Protein AF-A0A958DFD9-F1 (afdb_monomer_lite)

Structure (mmCIF, N/CA/C/O backbone):
data_AF-A0A958DFD9-F1
#
_entry.id   AF-A0A958DFD9-F1
#
loop_
_atom_site.group_PDB
_atom_site.id
_atom_site.type_symbol
_atom_site.label_atom_id
_atom_site.label_alt_id
_atom_site.label_comp_id
_atom_site.label_asym_id
_atom_site.label_entity_id
_atom_site.label_seq_id
_atom_site.pdbx_PDB_ins_code
_atom_site.Cartn_x
_atom_site.Cartn_y
_atom_site.Cartn_z
_atom_site.occupancy
_atom_site.B_iso_or_equiv
_atom_site.auth_seq_id
_atom_site.auth_comp_id
_atom_site.auth_asym_id
_atom_site.auth_atom_id
_atom_site.pdbx_PDB_model_num
ATOM 1 N N . MET A 1 1 ? 38.463 12.396 -17.792 1.00 43.31 1 MET A N 1
ATOM 2 C CA . MET A 1 1 ? 38.252 10.935 -17.871 1.00 43.31 1 MET A CA 1
ATOM 3 C C . MET A 1 1 ? 36.880 10.654 -17.265 1.00 43.31 1 MET A C 1
ATOM 5 O O . MET A 1 1 ? 36.693 10.920 -16.088 1.00 43.31 1 MET A O 1
ATOM 9 N N . ARG A 1 2 ? 35.881 10.328 -18.096 1.00 47.81 2 ARG A N 1
ATOM 10 C CA . ARG A 1 2 ? 34.466 10.190 -17.704 1.00 47.81 2 ARG A CA 1
ATOM 11 C C . ARG A 1 2 ? 34.283 8.809 -17.078 1.00 47.81 2 ARG A C 1
ATOM 13 O O . ARG A 1 2 ? 34.676 7.822 -17.688 1.00 47.81 2 ARG A O 1
ATOM 20 N N . THR A 1 3 ? 33.767 8.757 -15.859 1.00 55.16 3 THR A N 1
ATOM 21 C CA . THR A 1 3 ? 33.534 7.516 -15.120 1.00 55.16 3 THR A CA 1
ATOM 22 C C . THR A 1 3 ? 32.583 6.611 -15.909 1.00 55.16 3 THR A C 1
ATOM 24 O O . THR A 1 3 ? 31.486 7.022 -16.286 1.00 55.16 3 THR A O 1
ATOM 27 N N . THR A 1 4 ? 33.023 5.387 -16.201 1.00 56.38 4 THR A N 1
ATOM 28 C CA . THR A 1 4 ? 32.208 4.294 -16.741 1.00 56.38 4 THR A CA 1
ATOM 29 C C . THR A 1 4 ? 31.172 3.900 -15.694 1.00 56.38 4 THR A C 1
ATOM 31 O O . THR A 1 4 ? 31.409 3.036 -14.854 1.00 56.38 4 THR A O 1
ATOM 34 N N . MET A 1 5 ? 30.030 4.582 -15.708 1.00 57.84 5 MET A N 1
ATOM 35 C CA . MET A 1 5 ? 28.810 4.077 -15.091 1.00 57.84 5 MET A CA 1
ATOM 36 C C . MET A 1 5 ? 28.358 2.899 -15.957 1.00 57.8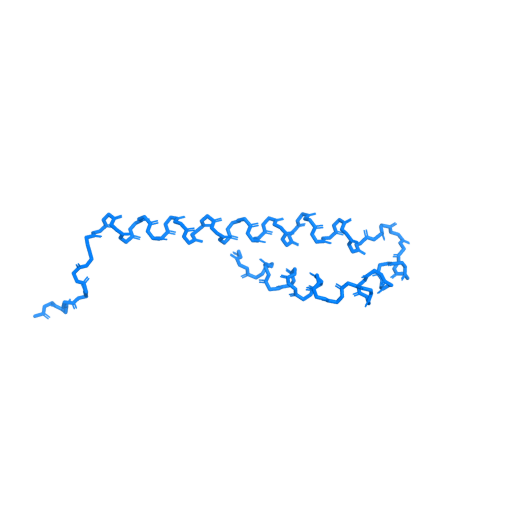4 5 MET A C 1
ATOM 38 O O . MET A 1 5 ? 27.993 3.115 -17.105 1.00 57.84 5 MET A O 1
ATOM 42 N N . THR A 1 6 ? 28.531 1.684 -15.433 1.00 62.53 6 THR A N 1
ATOM 43 C CA . THR A 1 6 ? 28.019 0.374 -15.874 1.00 62.53 6 THR A CA 1
ATOM 44 C C . THR A 1 6 ? 27.352 0.356 -17.259 1.00 62.53 6 THR A C 1
ATOM 46 O O . THR A 1 6 ? 26.296 0.957 -17.421 1.00 62.53 6 THR A O 1
ATOM 49 N N . GLU A 1 7 ? 27.933 -0.363 -18.234 1.00 67.56 7 GLU A N 1
ATOM 50 C CA . GLU A 1 7 ? 27.469 -0.523 -19.633 1.00 67.56 7 GLU A CA 1
ATOM 51 C C . GLU A 1 7 ? 26.078 -1.188 -19.768 1.00 67.56 7 GLU A C 1
ATOM 53 O O . GLU A 1 7 ? 25.898 -2.229 -20.397 1.00 67.56 7 GLU A O 1
ATOM 58 N N . MET A 1 8 ? 25.043 -0.599 -19.185 1.00 65.75 8 MET A N 1
ATOM 59 C CA . MET A 1 8 ? 23.659 -0.923 -19.484 1.00 65.75 8 MET A CA 1
ATOM 60 C C . MET A 1 8 ? 23.179 0.043 -20.556 1.00 65.75 8 MET A C 1
ATOM 62 O O . MET A 1 8 ? 23.274 1.261 -20.397 1.00 65.75 8 MET A O 1
ATOM 66 N N . SER A 1 9 ? 22.644 -0.491 -21.658 1.00 85.81 9 SER A N 1
ATOM 67 C CA . SER A 1 9 ? 22.054 0.368 -22.684 1.00 85.81 9 SER A CA 1
ATOM 68 C C . SER A 1 9 ? 20.967 1.262 -22.056 1.00 85.81 9 SER A C 1
ATOM 70 O O . SER A 1 9 ? 20.190 0.774 -21.224 1.00 85.81 9 SER A O 1
ATOM 72 N N . PRO A 1 10 ? 20.856 2.543 -22.454 1.00 86.88 10 PRO A N 1
ATOM 73 C CA . PRO A 1 10 ? 19.851 3.457 -21.905 1.00 86.88 10 PRO A CA 1
ATOM 74 C C . PRO A 1 10 ? 18.419 2.900 -21.959 1.00 86.88 10 PRO A C 1
ATOM 76 O O . PRO A 1 10 ? 17.626 3.130 -21.052 1.00 86.88 10 PRO A O 1
ATOM 79 N N . ASN A 1 11 ? 18.108 2.091 -22.977 1.00 91.25 11 ASN A N 1
ATOM 80 C CA . ASN A 1 11 ? 16.814 1.424 -23.126 1.00 91.25 11 ASN A CA 1
ATOM 81 C C . ASN A 1 11 ? 16.548 0.369 -22.044 1.00 91.25 11 ASN A C 1
ATOM 83 O O . ASN A 1 11 ? 15.419 0.244 -21.576 1.00 91.25 11 ASN A O 1
ATOM 87 N N . VAL A 1 12 ? 17.562 -0.397 -21.635 1.00 91.31 12 VAL A N 1
ATOM 88 C CA . VAL A 1 12 ? 17.418 -1.377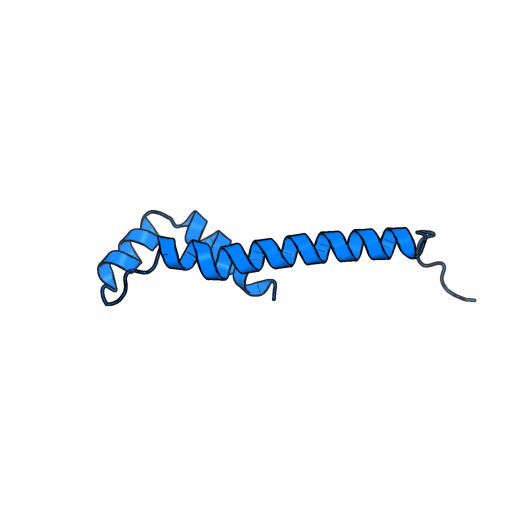 -20.546 1.00 91.31 12 VAL A CA 1
ATOM 89 C C . VAL A 1 12 ? 17.150 -0.651 -19.232 1.00 91.31 12 VAL A C 1
ATOM 91 O O . VAL A 1 12 ? 16.236 -1.034 -18.504 1.00 91.31 12 VAL A O 1
ATOM 94 N N . LEU A 1 13 ? 17.877 0.437 -18.968 1.00 91.94 13 LEU A N 1
ATOM 95 C CA . LEU A 1 13 ? 17.654 1.255 -17.778 1.00 91.94 13 LEU A CA 1
ATOM 96 C C . LEU A 1 13 ? 16.253 1.882 -17.774 1.00 91.94 13 LEU A C 1
ATOM 98 O O . LEU A 1 13 ? 15.562 1.811 -16.762 1.00 91.94 13 LEU A O 1
ATOM 102 N N . ALA A 1 14 ? 15.798 2.418 -18.910 1.00 92.94 14 ALA A N 1
ATOM 103 C CA . ALA A 1 14 ? 14.456 2.982 -19.047 1.00 92.94 14 ALA A CA 1
ATOM 104 C C . ALA A 1 14 ? 13.353 1.937 -18.804 1.00 92.94 14 ALA A C 1
ATOM 106 O O . ALA A 1 14 ? 12.365 2.226 -18.132 1.00 92.94 14 ALA A O 1
ATOM 107 N N . ARG A 1 15 ? 13.529 0.703 -19.296 1.00 95.88 15 ARG A N 1
ATOM 108 C CA . ARG A 1 15 ? 12.582 -0.396 -19.044 1.00 95.88 15 ARG A CA 1
ATOM 109 C C . ARG A 1 15 ? 12.555 -0.800 -17.574 1.00 95.88 15 ARG A C 1
ATOM 111 O O . ARG A 1 15 ? 11.471 -0.981 -17.032 1.00 95.88 15 ARG A O 1
ATOM 118 N N . ILE A 1 16 ? 13.717 -0.913 -16.929 1.00 96.19 16 ILE A N 1
ATOM 119 C CA . ILE A 1 16 ? 13.803 -1.222 -15.495 1.00 96.19 16 ILE A CA 1
ATOM 120 C C . ILE A 1 16 ? 13.129 -0.117 -14.680 1.00 96.19 16 ILE A C 1
ATOM 122 O O . ILE A 1 16 ? 12.280 -0.418 -13.847 1.00 96.19 16 ILE A O 1
ATOM 126 N N . ALA A 1 17 ? 13.441 1.149 -14.964 1.00 94.94 17 ALA A N 1
ATOM 127 C CA . ALA A 1 17 ? 12.812 2.287 -14.305 1.00 94.94 17 ALA A CA 1
ATOM 128 C C . ALA A 1 17 ? 11.286 2.264 -14.485 1.00 94.94 17 ALA A C 1
ATOM 130 O O . ALA A 1 17 ? 10.558 2.387 -13.506 1.00 94.94 17 ALA A O 1
ATOM 131 N N . GLY A 1 18 ? 10.796 2.027 -15.706 1.00 96.50 18 GLY A N 1
ATOM 132 C CA . GLY A 1 18 ? 9.361 1.921 -15.982 1.00 96.50 18 GLY A CA 1
ATOM 133 C C . GLY A 1 18 ? 8.677 0.785 -15.217 1.00 96.50 18 GLY A C 1
ATOM 134 O O . GLY A 1 18 ? 7.604 0.987 -14.652 1.00 96.50 18 GLY A O 1
ATOM 135 N N . VAL A 1 19 ? 9.303 -0.394 -15.139 1.00 97.69 19 VAL A N 1
ATOM 136 C CA . VAL A 1 19 ? 8.772 -1.529 -14.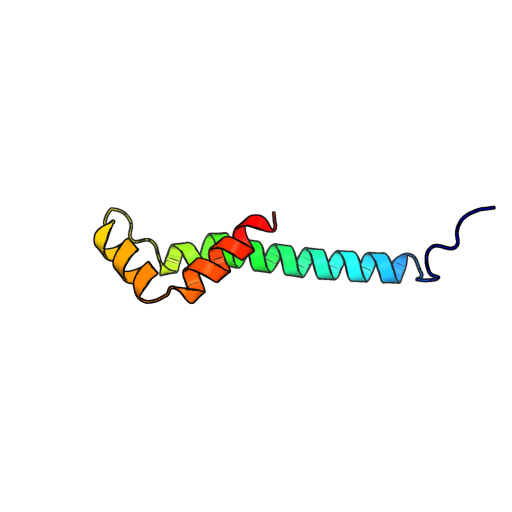362 1.00 97.69 19 VAL A CA 1
ATOM 137 C C . VAL A 1 19 ? 8.739 -1.209 -12.867 1.00 97.69 19 VAL A C 1
ATOM 139 O O . VAL A 1 19 ? 7.728 -1.468 -12.218 1.00 97.69 19 VAL A O 1
ATOM 142 N N . LEU A 1 20 ? 9.801 -0.611 -12.323 1.00 95.94 20 LEU A N 1
ATOM 143 C CA . LEU A 1 20 ? 9.844 -0.196 -10.918 1.00 95.94 20 LEU A CA 1
ATOM 144 C C . LEU A 1 20 ? 8.757 0.842 -10.608 1.00 95.94 20 LEU A C 1
ATOM 146 O O . LEU A 1 20 ? 8.047 0.694 -9.617 1.00 95.94 20 LEU A O 1
ATOM 150 N N . TYR A 1 21 ? 8.563 1.830 -11.486 1.00 95.19 21 TYR A N 1
ATOM 151 C CA . TYR A 1 21 ? 7.492 2.821 -11.351 1.00 95.19 21 TYR A CA 1
ATOM 152 C C . TYR A 1 21 ? 6.099 2.190 -11.371 1.00 95.19 21 TYR A C 1
ATOM 154 O O . TYR A 1 21 ? 5.227 2.593 -10.599 1.00 95.19 21 TYR A O 1
ATOM 162 N N . LEU A 1 22 ? 5.881 1.188 -12.224 1.00 96.06 22 LEU A N 1
ATOM 163 C CA . LEU A 1 22 ? 4.610 0.473 -12.273 1.00 96.06 22 LEU A CA 1
ATOM 164 C C . LEU A 1 22 ? 4.352 -0.299 -10.972 1.00 96.06 22 LEU A C 1
ATOM 166 O O . LEU A 1 22 ? 3.254 -0.218 -10.427 1.00 96.06 22 LEU A O 1
ATOM 170 N N . ILE A 1 23 ? 5.364 -1.003 -10.455 1.00 95.25 23 ILE A N 1
ATOM 171 C CA . ILE A 1 23 ? 5.273 -1.735 -9.181 1.00 95.25 23 ILE A CA 1
ATOM 172 C C . ILE A 1 23 ? 4.918 -0.779 -8.040 1.00 95.25 23 ILE A C 1
ATOM 174 O O . ILE A 1 23 ? 3.985 -1.046 -7.286 1.00 95.25 23 ILE A O 1
ATOM 178 N N . ILE A 1 24 ? 5.626 0.348 -7.953 1.00 93.56 24 ILE A N 1
ATOM 179 C CA . ILE A 1 24 ? 5.388 1.393 -6.953 1.00 93.56 24 ILE A CA 1
ATOM 180 C C . ILE A 1 24 ? 3.948 1.909 -7.036 1.00 93.56 24 ILE A C 1
ATOM 182 O O . ILE A 1 24 ? 3.248 1.963 -6.029 1.00 93.56 24 ILE A O 1
ATOM 186 N N . THR A 1 25 ? 3.476 2.214 -8.244 1.00 93.12 25 THR A N 1
ATOM 187 C CA . THR A 1 25 ? 2.127 2.752 -8.466 1.00 93.12 25 THR A CA 1
ATOM 188 C C . THR A 1 25 ? 1.046 1.762 -8.032 1.00 93.12 25 THR A C 1
ATOM 190 O O . THR A 1 25 ? 0.076 2.142 -7.377 1.00 93.12 25 THR A O 1
ATOM 193 N N . VAL A 1 26 ? 1.207 0.477 -8.363 1.00 94.50 26 VAL A N 1
ATOM 194 C CA . VAL A 1 26 ? 0.262 -0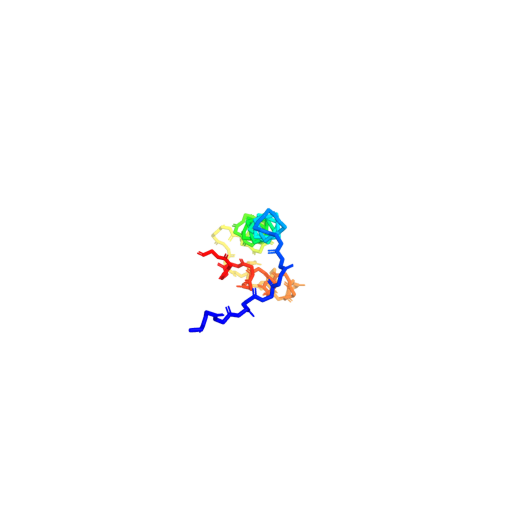.574 -7.956 1.00 94.50 26 VAL A CA 1
ATOM 195 C C . VAL A 1 26 ? 0.272 -0.762 -6.438 1.00 94.50 26 VAL A C 1
ATOM 197 O O . VAL A 1 26 ? -0.795 -0.874 -5.832 1.00 94.50 26 VAL A O 1
ATOM 200 N N . ALA A 1 27 ? 1.451 -0.756 -5.812 1.00 92.44 27 ALA A N 1
ATOM 201 C CA . ALA A 1 27 ? 1.578 -0.854 -4.361 1.00 92.44 27 ALA A CA 1
ATOM 202 C C . ALA A 1 27 ? 0.921 0.340 -3.642 1.00 92.44 27 ALA A C 1
ATOM 204 O O . ALA A 1 27 ? 0.179 0.135 -2.680 1.00 92.44 27 ALA A O 1
ATOM 205 N N . ALA A 1 28 ? 1.111 1.562 -4.149 1.00 90.50 28 ALA A N 1
ATOM 206 C CA . ALA A 1 28 ? 0.483 2.766 -3.609 1.00 90.50 28 ALA A CA 1
ATOM 207 C C . ALA A 1 28 ? -1.050 2.719 -3.744 1.00 90.50 28 ALA A C 1
ATOM 209 O O . ALA A 1 28 ? -1.773 2.992 -2.786 1.00 90.50 28 ALA A O 1
ATOM 210 N N . ALA A 1 29 ? -1.567 2.294 -4.903 1.00 92.38 29 ALA A N 1
ATOM 211 C CA . ALA A 1 29 ? -3.005 2.126 -5.110 1.00 92.38 29 ALA A CA 1
ATOM 212 C C . ALA A 1 29 ? -3.606 1.078 -4.155 1.00 92.38 29 ALA A C 1
ATOM 214 O O . ALA A 1 29 ? -4.667 1.301 -3.570 1.00 92.38 29 ALA A O 1
ATOM 215 N N . PHE A 1 30 ? -2.921 -0.048 -3.945 1.00 92.88 30 PHE A N 1
ATOM 216 C CA . PHE A 1 30 ? -3.335 -1.051 -2.965 1.00 92.88 30 PHE A CA 1
ATOM 217 C C . PHE A 1 30 ? -3.392 -0.465 -1.544 1.00 92.88 30 PHE A C 1
ATOM 219 O O . PHE A 1 30 ? -4.400 -0.617 -0.849 1.00 92.88 30 PHE A O 1
ATOM 226 N N . ALA A 1 31 ? -2.349 0.256 -1.131 1.00 91.31 31 ALA A N 1
ATOM 227 C CA . ALA A 1 31 ? -2.275 0.876 0.188 1.00 91.31 31 ALA A CA 1
ATOM 228 C C . ALA A 1 31 ? -3.333 1.965 0.417 1.00 91.31 31 ALA A C 1
ATOM 230 O O . ALA A 1 31 ? -3.824 2.097 1.534 1.00 91.31 31 ALA A O 1
ATOM 231 N N . HIS A 1 32 ? -3.703 2.726 -0.616 1.00 90.62 32 HIS A N 1
ATOM 232 C CA . HIS A 1 32 ? -4.623 3.856 -0.469 1.00 90.62 32 HIS A CA 1
ATOM 233 C C . HIS A 1 32 ? -6.096 3.495 -0.697 1.00 90.62 32 HIS A C 1
ATOM 235 O O . HIS A 1 32 ? -6.977 4.098 -0.090 1.00 90.62 32 HIS A O 1
ATOM 241 N N . PHE A 1 33 ? -6.389 2.515 -1.555 1.00 92.75 33 PHE A N 1
ATOM 242 C CA . PHE A 1 33 ? -7.772 2.166 -1.897 1.00 92.75 33 PHE A CA 1
ATOM 243 C C . PHE A 1 33 ? -8.229 0.858 -1.259 1.00 92.75 33 PHE A C 1
ATOM 245 O O . PHE A 1 33 ? -9.329 0.793 -0.714 1.00 92.75 33 PHE A O 1
ATOM 252 N N . TYR A 1 34 ? -7.399 -0.188 -1.302 1.00 94.06 34 TYR A N 1
ATOM 253 C CA . TYR A 1 34 ? -7.802 -1.502 -0.805 1.00 94.06 34 TYR A CA 1
ATOM 254 C C . TYR A 1 34 ? -7.708 -1.582 0.719 1.00 94.06 34 TYR A C 1
ATOM 256 O O . TYR A 1 34 ? -8.687 -1.937 1.374 1.00 94.06 34 TYR A O 1
ATOM 264 N N . VAL A 1 35 ? -6.556 -1.220 1.295 1.00 94.50 35 VAL A N 1
ATOM 265 C CA . VAL A 1 35 ? -6.323 -1.354 2.743 1.00 94.50 35 VAL A CA 1
ATOM 266 C C . VAL A 1 35 ? -7.337 -0.556 3.578 1.00 94.50 35 VAL A C 1
ATOM 268 O O . VAL A 1 35 ? -7.940 -1.150 4.476 1.00 94.50 35 VAL A O 1
ATOM 271 N N . PRO A 1 36 ? -7.631 0.728 3.290 1.00 92.75 36 PRO A N 1
ATOM 272 C CA . PRO A 1 36 ? -8.598 1.487 4.077 1.00 92.75 36 PRO A CA 1
ATOM 273 C C . PRO A 1 36 ? -10.009 0.912 3.970 1.00 92.75 36 PRO A C 1
ATOM 275 O O . PRO A 1 36 ? -10.718 0.874 4.969 1.00 92.75 36 PRO A O 1
ATOM 278 N N . GLY A 1 37 ? -10.389 0.384 2.802 1.00 93.50 37 GLY A N 1
ATOM 279 C CA . GLY A 1 37 ? -11.684 -0.270 2.604 1.00 93.50 37 GLY A CA 1
ATOM 280 C C . GLY A 1 37 ? -11.856 -1.579 3.381 1.00 93.50 37 GLY A C 1
ATOM 281 O O . GLY A 1 37 ? -12.984 -2.018 3.574 1.00 93.50 37 GLY A O 1
ATOM 282 N N . GLN A 1 38 ? -10.764 -2.209 3.827 1.00 94.62 38 GLN A N 1
ATOM 283 C CA . GLN A 1 38 ? -10.813 -3.398 4.686 1.00 94.62 38 GLN A CA 1
ATOM 284 C C . GLN A 1 38 ? -10.755 -3.057 6.177 1.00 94.62 38 GLN A C 1
ATOM 286 O O . GLN A 1 38 ? -11.280 -3.805 6.999 1.00 94.62 38 GLN A O 1
ATOM 291 N N . LEU A 1 39 ? -10.096 -1.954 6.539 1.00 95.25 39 LEU A N 1
ATOM 292 C CA . LEU A 1 39 ? -9.819 -1.627 7.937 1.00 95.25 39 LEU A CA 1
ATOM 293 C C . LEU A 1 39 ? -10.792 -0.597 8.519 1.00 95.25 39 LEU A C 1
ATOM 295 O O . LEU A 1 39 ? -11.178 -0.727 9.677 1.00 95.25 39 LEU A O 1
ATOM 299 N N . ILE A 1 40 ? -11.193 0.412 7.744 1.00 96.12 40 ILE A N 1
ATOM 300 C CA . ILE A 1 40 ? -11.918 1.584 8.246 1.00 96.12 40 ILE A CA 1
ATOM 301 C C . ILE A 1 40 ? -13.428 1.380 8.130 1.00 96.12 40 ILE A C 1
ATOM 303 O O . ILE A 1 40 ? -13.967 1.190 7.041 1.00 96.12 40 ILE A O 1
ATOM 307 N N . VAL A 1 41 ? -14.122 1.515 9.261 1.00 97.06 41 VAL A N 1
ATOM 308 C CA . VAL A 1 41 ? -15.585 1.583 9.334 1.00 97.06 41 VAL A CA 1
ATOM 309 C C . VAL A 1 41 ? -15.984 3.024 9.639 1.00 97.06 41 VAL A C 1
ATOM 311 O O . VAL A 1 41 ? -15.683 3.561 10.706 1.00 97.06 41 VAL A O 1
ATOM 314 N N . ALA A 1 42 ? -16.645 3.682 8.686 1.00 95.50 42 ALA A N 1
ATOM 315 C CA . ALA A 1 42 ? -17.027 5.084 8.826 1.00 95.50 42 ALA A CA 1
ATOM 316 C C . ALA A 1 42 ? -17.962 5.288 10.031 1.00 95.50 42 ALA A C 1
ATOM 318 O O . ALA A 1 42 ? -19.020 4.672 10.118 1.00 95.50 42 ALA A O 1
ATOM 319 N N . GLY A 1 43 ? -17.568 6.170 10.953 1.00 96.38 43 GLY A N 1
ATOM 320 C CA . GLY A 1 43 ? -18.338 6.471 12.163 1.00 96.38 43 GLY A CA 1
ATOM 321 C C . GLY A 1 43 ? -18.181 5.463 13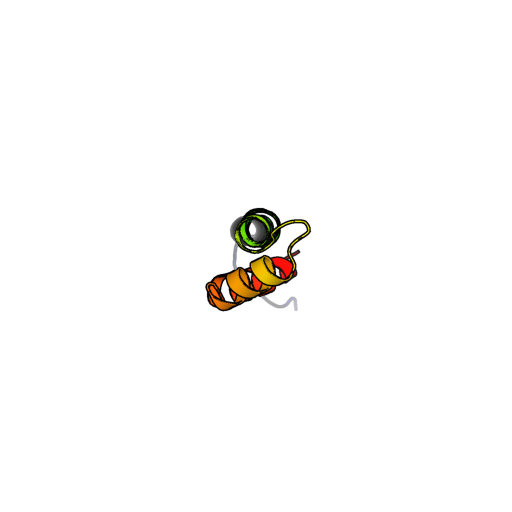.308 1.00 96.38 43 GLY A C 1
ATOM 322 O O . GLY A 1 43 ? -18.723 5.716 14.380 1.00 96.38 43 GLY A O 1
ATOM 323 N N . ASP A 1 44 ? -17.416 4.380 13.129 1.00 97.25 44 ASP A N 1
ATOM 324 C CA . ASP A 1 44 ? -17.169 3.376 14.170 1.00 97.25 44 ASP A CA 1
ATOM 325 C C . ASP A 1 44 ? -15.663 3.144 14.378 1.00 97.25 44 ASP A C 1
ATOM 327 O O . ASP A 1 44 ? -14.995 2.343 13.711 1.00 97.25 44 ASP A O 1
ATOM 331 N N . ALA A 1 45 ? -15.115 3.884 15.341 1.00 95.56 45 ALA A N 1
ATOM 332 C CA . ALA A 1 45 ? -13.710 3.782 15.716 1.00 95.56 45 ALA A CA 1
ATOM 333 C C . ALA A 1 45 ? -13.386 2.450 16.414 1.00 95.56 45 ALA A C 1
ATOM 335 O O . ALA A 1 45 ? -12.275 1.939 16.267 1.00 95.56 45 ALA A O 1
ATOM 336 N N . THR A 1 46 ? -14.338 1.871 17.150 1.00 97.69 46 THR A N 1
ATOM 337 C CA . THR A 1 46 ? -14.138 0.605 17.862 1.00 97.69 46 THR A CA 1
ATOM 338 C C . THR A 1 46 ? -14.062 -0.556 16.876 1.00 97.69 46 THR A C 1
ATOM 340 O O . THR A 1 46 ? -13.136 -1.364 16.969 1.00 97.69 46 THR A O 1
ATOM 343 N N . ALA A 1 47 ? -14.959 -0.606 15.888 1.00 97.31 47 ALA A N 1
ATOM 344 C CA . ALA A 1 47 ? -14.902 -1.593 14.813 1.00 97.31 47 ALA A CA 1
ATOM 345 C C . ALA A 1 47 ? -13.637 -1.432 13.958 1.00 97.31 47 ALA A C 1
ATOM 347 O O . ALA A 1 47 ? -12.982 -2.422 13.638 1.00 97.31 47 ALA A O 1
ATOM 348 N N . THR A 1 48 ? -13.234 -0.193 13.660 1.00 97.19 48 THR A N 1
ATOM 349 C CA . THR A 1 48 ? -11.973 0.078 12.949 1.00 97.19 48 THR A CA 1
ATOM 350 C C . THR A 1 48 ? -10.763 -0.463 13.720 1.00 97.19 48 THR A C 1
ATOM 352 O O . THR A 1 48 ? -9.930 -1.171 13.155 1.00 97.19 48 THR A O 1
ATOM 355 N N . ALA A 1 49 ? -10.673 -0.191 15.026 1.00 95.94 49 ALA A N 1
ATOM 356 C CA . ALA A 1 49 ? -9.594 -0.709 15.867 1.00 95.94 49 ALA A CA 1
ATOM 357 C C . ALA A 1 49 ? -9.595 -2.246 15.924 1.00 95.94 49 ALA A C 1
ATOM 359 O O . ALA A 1 49 ? -8.534 -2.863 15.820 1.00 95.94 49 ALA A O 1
ATOM 360 N N . ALA A 1 50 ? -10.773 -2.870 16.018 1.00 97.38 50 ALA A N 1
ATOM 361 C CA . ALA A 1 50 ? -10.906 -4.324 15.987 1.00 97.38 50 ALA A CA 1
ATOM 362 C C . ALA A 1 50 ? -10.420 -4.922 14.654 1.00 97.38 50 ALA A C 1
ATOM 364 O O . ALA A 1 50 ? -9.678 -5.904 14.667 1.00 97.38 50 ALA A O 1
ATOM 365 N N . ASN A 1 51 ? -10.760 -4.307 13.515 1.00 96.69 51 ASN A N 1
ATOM 366 C CA . ASN A 1 51 ? -10.287 -4.739 12.196 1.00 96.69 51 ASN A CA 1
ATOM 367 C C . ASN A 1 51 ? -8.763 -4.623 12.063 1.00 96.69 51 ASN A C 1
ATOM 369 O O . ASN A 1 51 ? -8.126 -5.539 11.542 1.00 96.69 51 ASN A O 1
ATOM 373 N N . ILE A 1 52 ? -8.169 -3.534 12.568 1.00 96.06 52 ILE A N 1
ATOM 374 C CA . ILE A 1 52 ? -6.708 -3.348 12.597 1.00 96.06 52 ILE A CA 1
ATOM 375 C C . ILE A 1 52 ? -6.047 -4.442 13.439 1.00 96.06 52 ILE A C 1
ATOM 377 O O . ILE A 1 52 ? -5.104 -5.075 12.975 1.00 96.06 52 ILE A O 1
ATOM 381 N N . MET A 1 53 ? -6.558 -4.709 14.644 1.00 96.12 53 MET A N 1
ATOM 382 C CA . MET A 1 53 ? -6.015 -5.754 15.519 1.00 96.12 53 MET A CA 1
ATOM 383 C C . MET A 1 53 ? -6.154 -7.156 14.913 1.00 96.12 53 MET A C 1
ATOM 385 O O . MET A 1 53 ? -5.250 -7.977 15.050 1.00 96.12 53 MET A O 1
ATOM 389 N N . ALA A 1 54 ? -7.265 -7.431 14.227 1.00 96.38 54 ALA A N 1
ATOM 390 C CA . ALA A 1 54 ? -7.486 -8.697 13.533 1.00 96.38 54 ALA A CA 1
ATOM 391 C C . ALA A 1 54 ? -6.605 -8.847 12.279 1.00 96.38 54 ALA A C 1
ATOM 393 O O . ALA A 1 54 ? -6.288 -9.968 11.883 1.00 96.38 54 ALA A O 1
ATOM 394 N N . SER A 1 55 ? -6.200 -7.731 11.665 1.00 94.94 55 SER A N 1
ATOM 395 C CA . SER A 1 55 ? -5.468 -7.682 10.394 1.00 94.94 55 SER A CA 1
ATOM 396 C C . SER A 1 55 ? -4.177 -6.856 10.489 1.00 94.94 55 SER A C 1
ATOM 398 O O . SER A 1 55 ? -3.888 -6.043 9.609 1.00 94.94 55 SER A O 1
ATOM 400 N N . ASP A 1 56 ? -3.365 -7.087 11.526 1.00 92.12 56 ASP A N 1
ATOM 401 C CA . ASP A 1 56 ? -2.136 -6.316 11.800 1.00 92.12 56 ASP A CA 1
ATOM 402 C C . ASP A 1 56 ? -1.178 -6.271 10.596 1.00 92.12 56 ASP A C 1
ATOM 404 O O . ASP A 1 56 ? -0.679 -5.216 10.210 1.00 92.12 56 ASP A O 1
ATOM 408 N N . SER A 1 57 ? -0.981 -7.406 9.920 1.00 92.19 57 SER A N 1
ATOM 409 C CA . SER A 1 57 ? -0.119 -7.462 8.731 1.00 92.19 57 SER A CA 1
ATOM 410 C C . SER A 1 57 ? -0.640 -6.591 7.586 1.00 92.19 57 SER A C 1
ATOM 412 O O . SER A 1 57 ? 0.157 -5.964 6.892 1.00 92.19 57 SER A O 1
ATOM 414 N N . LEU A 1 58 ? -1.961 -6.508 7.402 1.00 91.69 58 LEU A N 1
ATOM 415 C CA . LEU A 1 58 ? -2.567 -5.674 6.364 1.00 91.69 58 LEU A CA 1
ATOM 416 C C . LEU A 1 58 ? -2.373 -4.188 6.677 1.00 91.69 58 LEU A C 1
ATOM 418 O O . LEU A 1 58 ? -2.027 -3.416 5.784 1.00 91.69 58 LEU A O 1
ATOM 422 N N . PHE A 1 59 ? -2.521 -3.809 7.948 1.00 92.38 59 PHE A N 1
ATOM 423 C CA . PHE A 1 59 ? -2.233 -2.457 8.417 1.00 92.38 59 PHE A CA 1
ATOM 424 C C . PHE A 1 59 ? -0.760 -2.082 8.189 1.00 92.38 59 PHE A C 1
ATOM 426 O O . PHE A 1 59 ? -0.467 -1.032 7.616 1.00 92.38 59 PHE A O 1
ATOM 433 N N . ARG A 1 60 ? 0.178 -2.967 8.549 1.00 91.19 60 ARG A N 1
ATOM 434 C CA . ARG A 1 60 ? 1.623 -2.725 8.387 1.00 91.19 60 ARG A CA 1
ATOM 435 C C . ARG A 1 60 ? 2.051 -2.657 6.920 1.00 91.19 60 ARG A C 1
ATOM 437 O O . ARG A 1 60 ? 2.827 -1.777 6.560 1.00 91.19 60 ARG A O 1
ATOM 444 N N . ILE A 1 61 ? 1.538 -3.546 6.066 1.00 89.38 61 ILE A N 1
ATOM 445 C CA . ILE A 1 61 ? 1.815 -3.524 4.619 1.00 89.38 61 ILE A CA 1
ATOM 446 C C . ILE A 1 61 ? 1.209 -2.274 3.973 1.00 89.38 61 ILE A C 1
ATOM 448 O O . ILE A 1 61 ? 1.867 -1.645 3.147 1.00 89.38 61 ILE A O 1
ATOM 452 N N . GLY A 1 62 ? -0.007 -1.887 4.368 1.00 85.25 62 GLY A N 1
ATOM 453 C CA . GLY A 1 62 ? -0.634 -0.647 3.914 1.00 85.25 62 GLY A CA 1
ATOM 454 C C . GLY A 1 62 ? 0.194 0.587 4.258 1.00 85.25 62 GLY A C 1
ATOM 455 O O . GLY A 1 62 ? 0.426 1.411 3.382 1.00 85.25 62 GLY A O 1
ATOM 456 N N . ALA A 1 63 ? 0.715 0.669 5.485 1.00 86.50 63 ALA A N 1
ATOM 457 C CA . ALA A 1 63 ? 1.571 1.777 5.912 1.00 86.50 63 ALA A CA 1
ATOM 458 C C . ALA A 1 63 ? 2.888 1.861 5.117 1.00 86.50 63 ALA A C 1
ATOM 460 O O . ALA A 1 63 ? 3.334 2.947 4.770 1.00 86.50 63 ALA A O 1
ATOM 461 N N . ILE A 1 64 ? 3.512 0.725 4.788 1.00 85.50 64 ILE A N 1
ATOM 462 C CA . ILE A 1 64 ? 4.717 0.721 3.940 1.00 85.50 64 ILE A CA 1
ATOM 463 C C . ILE A 1 64 ? 4.368 1.161 2.515 1.00 85.50 64 ILE A C 1
ATOM 465 O O . ILE A 1 64 ? 5.096 1.945 1.913 1.00 85.50 64 ILE A O 1
ATOM 469 N N . GLY A 1 65 ? 3.260 0.656 1.970 1.00 78.00 65 GLY A N 1
ATOM 470 C CA . GLY A 1 65 ? 2.835 0.979 0.612 1.00 78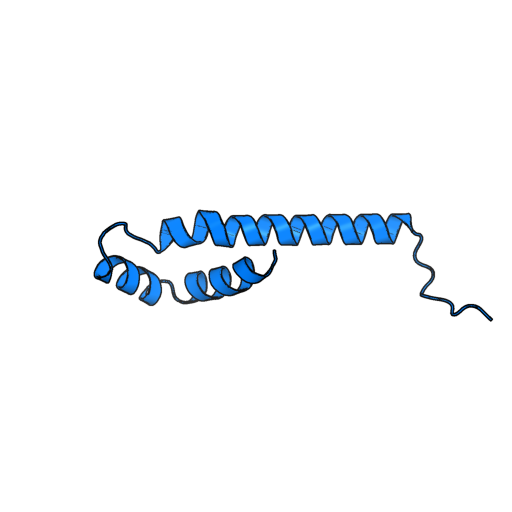.00 65 GLY A CA 1
ATOM 471 C C . GLY A 1 65 ? 2.410 2.439 0.430 1.00 78.00 65 GLY A C 1
ATOM 472 O O . GLY A 1 65 ? 2.552 2.959 -0.674 1.00 78.00 65 GLY A O 1
ATOM 473 N N . SER A 1 66 ? 1.933 3.115 1.483 1.00 78.69 66 SER A N 1
ATOM 474 C CA . SER A 1 66 ? 1.533 4.528 1.414 1.00 78.69 66 SER A CA 1
ATOM 475 C C . SER A 1 66 ? 2.702 5.508 1.304 1.00 78.69 66 SER A C 1
ATOM 477 O O . SER A 1 66 ? 2.492 6.612 0.824 1.00 78.69 66 SER A O 1
ATOM 479 N N . GLU A 1 67 ? 3.917 5.109 1.690 1.00 83.50 67 GLU A N 1
ATOM 480 C CA . GLU A 1 67 ? 5.136 5.936 1.585 1.00 83.50 67 GLU A CA 1
ATOM 481 C C . GLU A 1 67 ? 5.809 5.845 0.202 1.00 83.50 67 GLU A C 1
ATOM 483 O O . GLU A 1 67 ? 6.867 6.427 -0.028 1.00 83.50 67 GLU A O 1
ATOM 488 N N . LEU A 1 68 ? 5.245 5.061 -0.723 1.00 78.06 68 LEU A N 1
ATOM 489 C CA . LEU A 1 68 ? 5.837 4.823 -2.041 1.00 78.06 68 LEU A CA 1
ATOM 490 C C . LEU A 1 68 ? 5.475 5.898 -3.082 1.00 78.06 68 LEU A C 1
ATOM 492 O O . LEU A 1 68 ? 5.824 5.739 -4.251 1.00 78.06 68 LEU A O 1
ATOM 496 N N . ILE A 1 69 ? 4.799 6.982 -2.690 1.00 63.56 69 ILE A N 1
ATOM 497 C CA . ILE A 1 69 ? 4.412 8.099 -3.567 1.00 63.56 69 ILE A CA 1
ATOM 498 C C . ILE A 1 69 ? 4.802 9.436 -2.940 1.00 63.56 69 ILE A C 1
ATOM 500 O O . ILE A 1 69 ? 5.202 10.330 -3.720 1.00 63.56 69 ILE A O 1
#

Sequence (69 aa):
MRTTMTEMSPNVLARIAGVLYLIITVAAAFAHFYVPGQLIVAGDATATAANIMASDSLFRIGAIGSELI

Radius of gyration: 18.9 Å; chains: 1; bounding box: 57×20×41 Å

Secondary structure (DSSP, 8-state):
---------HHHHHHHHHHHHHHHHHHHHIIIIIHHHHH--TT-HHHHHHHHHHTHHHHHHHHHHHTT-

pLDDT: mean 88.12, std 12.85, range [43.31, 97.69]

Foldseek 3Di:
DDDPPDPDDPVNVVVVVVVVVVVLVVLLCCLPPVLCVQQDDPPDPPSSVVSCVVCVVSVVSSVVSNVSD